Protein AF-A0A6N9BVE3-F1 (afdb_monomer)

Foldseek 3Di:
DVVVVVVVVVVVVVVVVVVVVPPPPPQDPVNVVVVVVVVVLLCLLVCLLVVAPDALPDQQAAAPACVRDPRFAHRSNHDPSNNVSPVSPCVPVVVVVVVVVVVVVVVVVVVVVVD

Mean predicted aligned error: 10.18 Å

Sequence (115 aa):
MTTLAGHQLREQAAARAARLRAHPLRPSVATLALSALLGAVVTVAVAGPLMAPHSESAV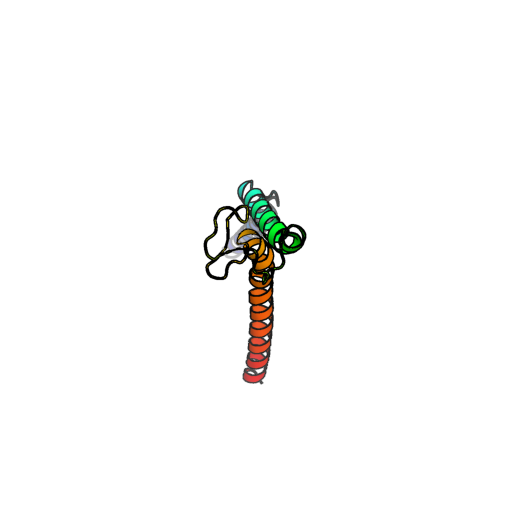VALPYEGSAGWFGTDYLGRDVLSRILHGGRPIILIPVIATAVSTLVGAVLGVAAAA

Secondary structure (DSSP, 8-state):
-HHHHHHHHHHHHHHHHHHHH-S-----HHHHHHHHHHHHHHHHHHHHHHH-SS-TT-B-SSTT-GGGSSS-B-TTSBBHHHHHHHHHHHHHHHHHHHHHHHHHHHHHHHHHHH-

pLDDT: mean 87.77, std 10.73, range [55.62, 98.44]

Radius of gyration: 26.75 Å; Cα contacts (8 Å, |Δi|>4): 92; chains: 1; bounding box: 44×35×85 Å

Solvent-accessible surface area (backbone atoms only — not comparable to full-atom values): 6380 Å² total; per-residue (Å²): 126,73,69,63,58,57,52,51,52,51,52,50,50,51,53,50,53,48,54,70,68,61,61,71,91,66,73,47,72,67,53,49,50,51,51,51,51,53,50,50,53,52,48,43,22,70,51,20,55,80,71,31,91,51,62,70,84,44,67,77,50,59,55,62,32,60,87,71,40,100,70,5,23,36,87,79,3,24,45,41,56,18,37,57,23,46,50,32,42,60,69,54,50,50,58,52,51,51,49,53,51,50,52,52,53,50,50,53,52,52,53,63,74,73,107

Structure (mmCIF, N/CA/C/O backbone):
data_AF-A0A6N9BVE3-F1
#
_entry.id   AF-A0A6N9BVE3-F1
#
loop_
_atom_site.group_PDB
_atom_site.id
_atom_site.type_symbol
_atom_site.label_atom_id
_atom_site.label_alt_id
_atom_site.label_comp_id
_atom_site.label_asym_id
_atom_site.label_entity_id
_atom_site.label_seq_id
_atom_site.pdbx_PDB_ins_code
_atom_site.Cartn_x
_atom_site.Cartn_y
_atom_site.Cartn_z
_atom_site.occupancy
_atom_site.B_iso_or_equiv
_atom_site.auth_seq_id
_atom_site.auth_comp_id
_atom_site.auth_asym_id
_atom_site.auth_atom_id
_atom_site.pdbx_PDB_model_num
ATOM 1 N N . MET A 1 1 ? -5.701 12.226 60.413 1.00 55.62 1 MET A N 1
ATOM 2 C CA . MET A 1 1 ? -4.641 11.712 59.508 1.00 55.62 1 MET A CA 1
ATOM 3 C C . MET A 1 1 ? -5.166 11.266 58.134 1.00 55.62 1 MET A C 1
ATOM 5 O O . MET A 1 1 ? -4.375 11.198 57.208 1.00 55.62 1 MET A O 1
ATOM 9 N N . THR A 1 2 ? -6.472 11.037 57.941 1.00 59.88 2 THR A N 1
ATOM 10 C CA . THR A 1 2 ? -7.082 10.625 56.655 1.00 59.88 2 THR A CA 1
ATOM 11 C C . THR A 1 2 ? -7.346 11.766 55.657 1.00 59.88 2 THR A C 1
ATOM 13 O O . THR A 1 2 ? -7.382 11.529 54.454 1.00 59.88 2 THR A O 1
ATOM 16 N N . THR A 1 3 ? -7.472 13.016 56.111 1.00 64.62 3 THR A N 1
ATOM 17 C CA . THR A 1 3 ? -7.794 14.175 55.250 1.00 64.62 3 THR A CA 1
ATOM 18 C C . THR A 1 3 ? -6.621 14.650 54.382 1.00 64.62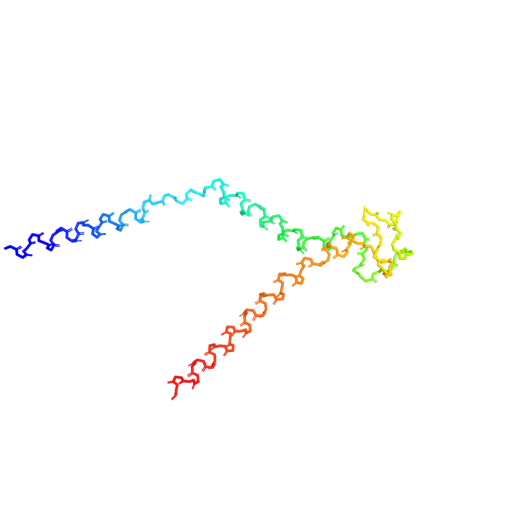 3 THR A C 1
ATOM 20 O O . THR A 1 3 ? -6.832 15.124 53.268 1.00 64.62 3 THR A O 1
ATOM 23 N N . LEU A 1 4 ? -5.381 14.487 54.858 1.00 59.19 4 LEU A N 1
ATOM 24 C CA . LEU A 1 4 ? -4.173 14.932 54.146 1.00 59.19 4 LEU A CA 1
ATOM 25 C C . LEU A 1 4 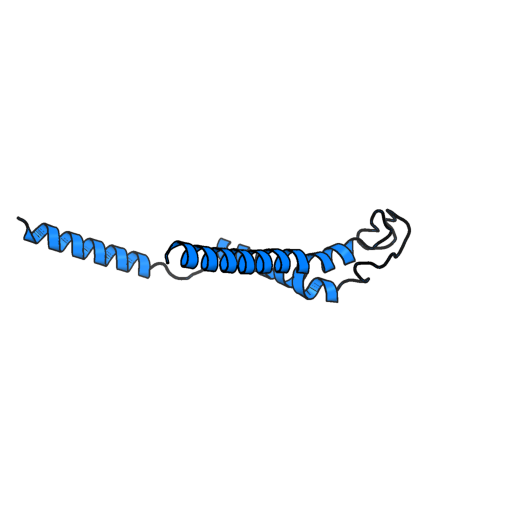? -3.843 14.032 52.943 1.00 59.19 4 LEU A C 1
ATOM 27 O O . LEU A 1 4 ? -3.462 14.534 51.889 1.00 59.19 4 LEU A O 1
ATOM 31 N N . ALA A 1 5 ? -4.085 12.722 53.057 1.00 68.38 5 ALA A N 1
ATOM 32 C CA . ALA A 1 5 ? -3.871 11.771 51.963 1.00 68.38 5 ALA A CA 1
ATOM 33 C C . ALA A 1 5 ? -4.817 12.022 50.770 1.00 68.38 5 ALA A C 1
ATOM 35 O O . ALA A 1 5 ? -4.409 11.921 49.614 1.00 68.38 5 ALA A O 1
ATOM 36 N N . GLY A 1 6 ? -6.070 12.414 51.038 1.00 71.44 6 GLY A N 1
ATOM 37 C CA . GLY A 1 6 ? -7.053 12.726 49.994 1.00 71.44 6 GLY A CA 1
ATOM 38 C C . GLY A 1 6 ? -6.727 13.995 49.198 1.00 71.44 6 GLY A C 1
ATOM 39 O O . GLY A 1 6 ? -6.953 14.037 47.987 1.00 71.44 6 GLY A O 1
ATOM 40 N N . HIS A 1 7 ? -6.155 15.012 49.851 1.00 75.12 7 HIS A N 1
ATOM 41 C CA . HIS A 1 7 ? -5.709 16.237 49.178 1.00 75.12 7 HIS A CA 1
ATOM 42 C C . HIS A 1 7 ? -4.503 15.977 48.267 1.00 75.12 7 HIS A C 1
ATOM 44 O O . HIS A 1 7 ? -4.505 16.409 47.115 1.00 75.12 7 HIS A O 1
ATOM 50 N N . GLN A 1 8 ? -3.534 15.180 48.730 1.00 79.88 8 GLN A N 1
ATOM 51 C CA . GLN A 1 8 ? -2.351 14.842 47.934 1.00 79.88 8 GLN A CA 1
ATOM 52 C C . GLN A 1 8 ? -2.688 14.016 46.685 1.00 79.88 8 GLN A C 1
ATOM 54 O O . GLN A 1 8 ? -2.147 14.280 45.614 1.00 79.88 8 GLN A O 1
ATOM 59 N N . LEU A 1 9 ? -3.625 13.065 46.776 1.00 77.44 9 LEU A N 1
ATOM 60 C CA . LEU A 1 9 ? -4.068 12.279 45.616 1.00 77.44 9 LEU A CA 1
ATOM 61 C C . LEU A 1 9 ? -4.781 13.139 44.561 1.00 77.44 9 LEU A C 1
ATOM 63 O O . LEU A 1 9 ? -4.586 12.935 43.362 1.00 77.44 9 LEU A O 1
ATOM 67 N N . ARG A 1 10 ? -5.580 14.125 44.989 1.00 78.06 10 ARG A N 1
ATOM 68 C CA . ARG A 1 10 ? -6.265 15.063 44.086 1.00 78.06 10 ARG A CA 1
ATOM 69 C C . ARG A 1 10 ? -5.292 16.007 43.389 1.00 78.06 10 ARG A C 1
ATOM 71 O O . ARG A 1 10 ? -5.417 16.212 42.184 1.00 78.06 10 ARG A O 1
ATOM 78 N N . GLU A 1 11 ? -4.304 16.523 44.112 1.00 80.19 11 GLU A N 1
ATOM 79 C CA . GLU A 1 11 ? -3.244 17.354 43.535 1.00 80.19 11 GLU A CA 1
ATOM 80 C C . GLU A 1 11 ? -2.369 16.565 42.557 1.00 80.19 11 GLU A C 1
ATOM 82 O O . GLU A 1 11 ? -2.087 17.047 41.461 1.00 80.19 11 GLU A O 1
ATOM 87 N N . GLN A 1 12 ? -2.009 15.319 42.888 1.00 81.94 12 GLN A N 1
ATOM 88 C CA . GLN A 1 12 ? -1.270 14.441 41.978 1.00 81.94 12 GLN A CA 1
ATOM 89 C C . GLN A 1 12 ? -2.078 14.107 40.719 1.00 81.94 12 GLN A C 1
ATOM 91 O O . GLN A 1 12 ? -1.532 14.156 39.616 1.00 81.94 12 GLN A O 1
ATOM 96 N N . ALA A 1 13 ? -3.375 13.811 40.847 1.00 78.31 13 ALA A N 1
ATOM 97 C CA . ALA A 1 13 ? -4.254 13.551 39.708 1.00 78.31 13 ALA A CA 1
ATOM 98 C C . ALA A 1 13 ? -4.419 14.790 38.813 1.00 78.31 13 ALA A C 1
ATOM 100 O O . ALA A 1 13 ? -4.307 14.682 37.591 1.00 78.31 13 ALA A O 1
ATOM 101 N N . ALA A 1 14 ? -4.605 15.973 39.408 1.00 79.06 14 ALA A N 1
ATOM 102 C CA . ALA A 1 14 ? -4.697 17.239 38.685 1.00 79.06 14 ALA A CA 1
ATOM 103 C C . ALA A 1 14 ? -3.382 17.586 37.969 1.00 79.06 14 ALA A C 1
ATOM 105 O O . ALA A 1 14 ? -3.398 17.947 36.792 1.00 79.06 14 ALA A O 1
ATOM 106 N N . ALA A 1 15 ? -2.235 17.395 38.628 1.00 76.06 15 ALA A N 1
ATOM 107 C CA . ALA A 1 15 ? -0.918 17.607 38.035 1.00 76.06 15 ALA A CA 1
ATOM 108 C C . ALA A 1 15 ? -0.630 16.623 36.889 1.00 76.06 15 ALA A C 1
ATOM 110 O O . ALA A 1 15 ? -0.049 17.002 35.872 1.00 76.06 15 ALA A O 1
ATOM 111 N N . ARG A 1 16 ? -1.060 15.362 37.013 1.00 73.75 16 ARG A N 1
ATOM 112 C CA . ARG A 1 16 ? -0.902 14.340 35.966 1.00 73.75 16 ARG A CA 1
ATOM 113 C C . ARG A 1 16 ? -1.817 14.620 34.770 1.00 73.75 16 ARG A C 1
ATOM 115 O O . ARG A 1 16 ? -1.353 14.552 33.637 1.00 73.75 16 ARG A O 1
ATOM 122 N N . ALA A 1 17 ? -3.066 15.022 35.010 1.00 73.25 17 ALA A N 1
ATOM 123 C CA . ALA A 1 17 ? -3.998 15.456 33.969 1.00 73.25 17 ALA A CA 1
ATOM 124 C C . ALA A 1 17 ? -3.508 16.720 33.242 1.00 73.25 17 ALA A C 1
ATOM 126 O O . ALA A 1 17 ? -3.608 16.807 32.019 1.00 73.25 17 ALA A O 1
ATOM 127 N N . ALA A 1 18 ? -2.919 17.671 33.973 1.00 69.75 18 ALA A N 1
ATOM 128 C CA . ALA A 1 18 ? -2.293 18.855 33.396 1.00 69.75 18 ALA A CA 1
ATOM 129 C C . ALA A 1 18 ? -1.070 18.493 32.537 1.00 69.75 18 ALA A C 1
ATOM 131 O O . ALA A 1 18 ? -0.942 19.005 31.431 1.00 69.75 18 ALA A O 1
ATOM 132 N N . ARG A 1 19 ? -0.219 17.556 32.982 1.00 67.19 19 ARG A N 1
ATOM 133 C CA . ARG A 1 19 ? 0.931 17.059 32.199 1.00 67.19 19 ARG A CA 1
ATOM 134 C C . ARG A 1 19 ? 0.514 16.323 30.925 1.00 67.19 19 ARG A C 1
ATOM 136 O O . ARG A 1 19 ? 1.141 16.524 29.893 1.00 67.19 19 ARG A O 1
ATOM 143 N N . LEU A 1 20 ? -0.550 15.518 30.976 1.00 66.56 20 LEU A N 1
ATOM 144 C CA . LEU A 1 20 ? -1.100 14.846 29.791 1.00 66.56 20 LEU A CA 1
ATOM 145 C C . LEU A 1 20 ? -1.731 15.839 28.799 1.00 66.56 20 LEU A C 1
ATOM 147 O O . LEU A 1 20 ? -1.649 15.630 27.595 1.00 66.56 20 LEU A O 1
ATOM 151 N N . ARG A 1 21 ? -2.315 16.941 29.290 1.00 64.75 21 ARG A N 1
ATOM 152 C CA . ARG A 1 21 ? -2.843 18.039 28.458 1.00 64.75 21 ARG A CA 1
ATOM 153 C C . ARG A 1 21 ? -1.764 18.972 27.906 1.00 64.75 21 ARG A C 1
ATOM 155 O O . ARG A 1 21 ? -2.006 19.646 26.912 1.00 64.75 21 ARG A O 1
ATOM 162 N N . ALA A 1 22 ? -0.603 19.031 28.552 1.00 61.16 22 ALA A N 1
ATOM 163 C CA . ALA A 1 22 ? 0.453 19.989 28.243 1.00 61.16 22 ALA A CA 1
ATOM 164 C C . ALA A 1 22 ? 1.501 19.467 27.256 1.00 61.16 22 ALA A C 1
ATOM 166 O O . ALA A 1 22 ? 2.462 20.186 26.995 1.00 61.16 22 ALA A O 1
ATOM 167 N N . HIS A 1 23 ? 1.352 18.259 26.698 1.00 59.78 23 HIS A N 1
ATOM 168 C CA . HIS A 1 23 ? 2.236 17.846 25.615 1.00 59.78 23 HIS A CA 1
ATOM 169 C C . HIS A 1 23 ? 1.851 18.642 24.361 1.00 59.78 23 HIS A C 1
ATOM 171 O O . HIS A 1 23 ? 0.761 18.430 23.823 1.00 59.78 23 HIS A O 1
ATOM 177 N N . PRO A 1 24 ? 2.684 19.592 23.897 1.00 63.44 24 PRO A N 1
ATOM 178 C CA . PRO A 1 24 ? 2.346 20.352 22.709 1.00 63.44 24 PRO A CA 1
ATOM 179 C C . PRO A 1 24 ? 2.202 19.376 21.540 1.00 63.44 24 PRO A C 1
ATOM 181 O O . PRO A 1 24 ? 3.077 18.534 21.331 1.00 63.44 24 PRO A O 1
ATOM 184 N N . LEU A 1 25 ? 1.132 19.522 20.752 1.00 67.12 25 LEU A N 1
ATOM 185 C CA . LEU A 1 25 ? 0.894 18.810 19.486 1.00 67.12 25 LEU A CA 1
ATOM 186 C C . LEU A 1 25 ? 1.886 19.245 18.390 1.00 67.12 25 LEU A C 1
ATOM 188 O O . LEU A 1 25 ? 1.531 19.361 17.222 1.00 67.12 25 LEU A O 1
ATOM 192 N N . ARG A 1 26 ? 3.130 19.558 18.756 1.00 75.25 26 ARG A N 1
ATOM 193 C CA . ARG A 1 26 ? 4.197 19.816 17.800 1.00 75.25 26 ARG A CA 1
ATOM 194 C C . ARG A 1 26 ? 4.673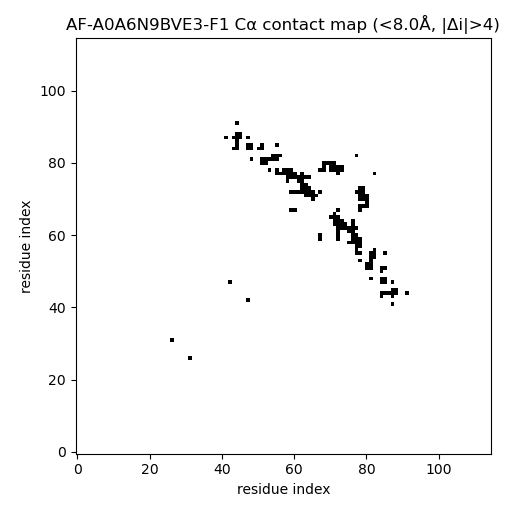 18.454 17.313 1.00 75.25 26 ARG A C 1
ATOM 196 O O . ARG A 1 26 ? 5.280 17.731 18.106 1.00 75.25 26 ARG A O 1
ATOM 203 N N . PRO A 1 27 ? 4.375 18.073 16.059 1.00 78.44 27 PRO A N 1
ATOM 204 C CA . PRO A 1 27 ? 4.847 16.805 15.545 1.00 78.44 27 PRO A CA 1
ATOM 205 C C . PRO A 1 27 ? 6.372 16.814 15.608 1.00 78.44 27 PRO A C 1
ATOM 207 O O . PRO A 1 27 ? 7.024 17.786 15.218 1.00 78.44 27 PRO A O 1
ATOM 210 N N . SER A 1 28 ? 6.942 15.743 16.151 1.00 86.69 28 SER A N 1
ATOM 211 C CA . SER A 1 28 ? 8.390 15.572 16.126 1.00 86.69 28 SER A CA 1
ATOM 212 C C . SER A 1 28 ? 8.874 15.531 14.671 1.00 86.69 28 SER A C 1
ATOM 214 O O . SER A 1 28 ? 8.119 15.157 13.769 1.00 86.69 28 SER A O 1
ATOM 216 N N . VAL A 1 29 ? 10.144 15.865 14.430 1.00 91.06 29 VAL A N 1
ATOM 217 C CA . VAL A 1 29 ? 10.761 15.725 13.097 1.00 91.06 29 VAL A CA 1
ATOM 218 C C . VAL A 1 29 ? 10.569 14.303 12.556 1.00 91.06 29 VAL A C 1
ATOM 220 O O . VAL A 1 29 ? 10.261 14.133 11.381 1.00 91.06 29 VAL A O 1
ATOM 223 N N . ALA A 1 30 ? 10.646 13.290 13.425 1.00 90.00 30 ALA A N 1
ATOM 224 C CA . ALA A 1 30 ? 10.376 11.901 13.065 1.00 90.00 30 ALA A CA 1
ATOM 225 C C . ALA A 1 30 ? 8.924 11.683 12.601 1.00 90.00 30 ALA A C 1
ATOM 227 O O . ALA A 1 30 ? 8.691 11.020 11.595 1.00 90.00 30 ALA A O 1
ATOM 228 N N . THR A 1 31 ? 7.943 12.279 13.288 1.00 92.06 31 THR A N 1
ATOM 229 C CA . THR A 1 31 ? 6.524 12.212 12.900 1.00 92.06 31 THR A CA 1
ATOM 230 C C . THR A 1 31 ? 6.276 12.883 11.551 1.00 92.06 31 THR A C 1
ATOM 232 O O . THR A 1 31 ? 5.528 12.345 10.736 1.00 92.06 31 THR A O 1
ATOM 235 N N . LEU A 1 32 ? 6.912 14.030 11.293 1.00 94.12 32 LEU A N 1
ATOM 236 C CA . LEU A 1 32 ? 6.821 14.724 10.007 1.00 94.12 32 LEU A CA 1
ATOM 237 C C . LEU A 1 32 ? 7.463 13.906 8.885 1.00 94.12 32 LEU A C 1
ATOM 239 O O . LEU A 1 32 ? 6.846 13.734 7.840 1.00 94.12 32 LEU A O 1
ATOM 243 N N . ALA A 1 33 ? 8.657 13.357 9.117 1.00 94.88 33 ALA A N 1
ATOM 244 C CA . ALA A 1 33 ? 9.357 12.526 8.143 1.00 94.88 33 ALA A CA 1
ATOM 245 C C . ALA A 1 33 ? 8.559 11.261 7.797 1.00 94.88 33 ALA A C 1
ATOM 247 O O . ALA A 1 33 ? 8.385 10.944 6.621 1.00 94.88 33 ALA A O 1
ATOM 248 N N . LEU A 1 34 ? 8.014 10.574 8.806 1.00 95.62 34 LEU A N 1
ATOM 249 C CA . LEU A 1 34 ? 7.189 9.387 8.593 1.00 95.62 34 LEU A CA 1
ATOM 250 C C . LEU A 1 34 ? 5.895 9.728 7.847 1.00 95.62 34 LEU A C 1
ATOM 252 O O . LEU A 1 34 ? 5.544 9.037 6.896 1.00 95.62 34 LEU A O 1
ATOM 256 N N . SER A 1 35 ? 5.216 10.810 8.239 1.00 94.62 35 SER A N 1
ATOM 257 C CA . SER A 1 35 ? 4.003 11.282 7.557 1.00 94.62 35 SER A CA 1
ATOM 258 C C . SER A 1 35 ? 4.279 11.661 6.101 1.00 94.62 35 SER A C 1
A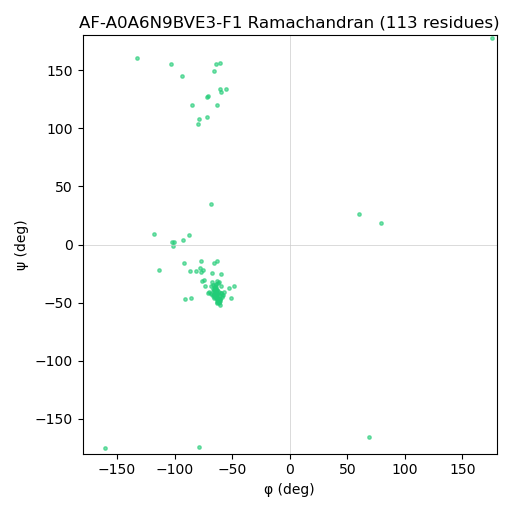TOM 260 O O . SER A 1 35 ? 3.489 11.323 5.226 1.00 94.62 35 SER A O 1
ATOM 262 N N . ALA A 1 36 ? 5.408 12.319 5.826 1.00 96.19 36 ALA A N 1
ATOM 263 C CA . ALA A 1 36 ? 5.817 12.680 4.473 1.00 96.19 36 ALA A CA 1
ATOM 264 C C . ALA A 1 36 ? 6.128 11.440 3.623 1.00 96.19 36 ALA A C 1
ATOM 266 O O . ALA A 1 36 ? 5.671 11.354 2.486 1.00 96.19 36 ALA A O 1
ATOM 267 N N . LEU A 1 37 ? 6.841 10.456 4.184 1.00 96.00 37 LEU A N 1
ATOM 268 C CA . LEU A 1 37 ? 7.128 9.190 3.510 1.00 96.00 37 LEU A CA 1
ATOM 269 C C . LEU A 1 37 ? 5.840 8.426 3.185 1.00 96.00 37 LEU A C 1
ATOM 271 O O . LEU A 1 37 ? 5.638 8.022 2.042 1.00 96.00 37 LEU A O 1
ATOM 275 N N . LEU A 1 38 ? 4.946 8.266 4.165 1.00 94.88 38 LEU A N 1
ATOM 276 C CA . LEU A 1 38 ? 3.638 7.639 3.960 1.00 94.88 38 LEU A CA 1
ATOM 277 C C . LEU A 1 38 ? 2.816 8.390 2.912 1.00 94.88 38 LEU A C 1
ATOM 279 O O . LEU A 1 38 ? 2.257 7.767 2.013 1.00 94.88 38 LEU A O 1
ATOM 283 N N . GLY A 1 39 ? 2.782 9.722 2.989 1.00 94.88 39 GLY A N 1
ATOM 284 C CA . GLY A 1 39 ? 2.107 10.568 2.010 1.00 94.88 39 GLY A CA 1
ATOM 285 C C . GLY A 1 39 ? 2.652 10.370 0.597 1.00 94.88 39 GLY A C 1
ATOM 286 O O . GLY A 1 39 ? 1.871 10.225 -0.343 1.00 94.88 39 GLY A O 1
ATOM 287 N N . ALA A 1 40 ? 3.974 10.284 0.439 1.00 94.56 40 ALA A N 1
ATOM 288 C CA . ALA A 1 40 ? 4.610 10.009 -0.845 1.00 94.56 40 ALA A CA 1
ATOM 289 C C . ALA A 1 40 ? 4.229 8.621 -1.384 1.00 94.56 40 ALA A C 1
ATOM 291 O O . ALA A 1 40 ? 3.821 8.511 -2.539 1.00 94.56 40 ALA A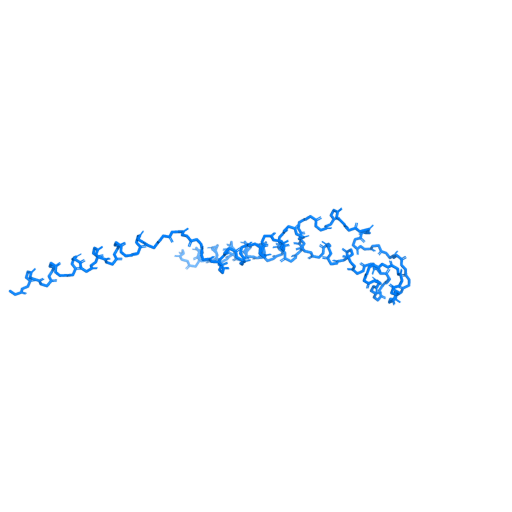 O 1
ATOM 292 N N . VAL A 1 41 ? 4.279 7.579 -0.547 1.00 92.88 41 VAL A N 1
ATOM 293 C CA . VAL A 1 41 ? 3.890 6.211 -0.935 1.00 92.88 41 VAL A CA 1
ATOM 294 C C . VAL A 1 41 ? 2.427 6.154 -1.371 1.00 92.88 41 VAL A C 1
ATOM 296 O O . VAL A 1 41 ? 2.126 5.602 -2.426 1.00 92.88 41 VAL A O 1
ATOM 299 N N . VAL A 1 42 ? 1.515 6.759 -0.605 1.00 93.56 42 VAL A N 1
ATOM 300 C CA . VAL A 1 42 ? 0.085 6.813 -0.953 1.00 93.56 42 VAL A CA 1
ATOM 301 C C . VAL A 1 42 ? -0.129 7.585 -2.254 1.00 93.56 42 VAL A C 1
ATOM 303 O O . VAL A 1 42 ? -0.897 7.147 -3.109 1.00 93.56 42 VAL A O 1
ATOM 306 N N . THR A 1 43 ? 0.584 8.697 -2.444 1.00 94.06 43 THR A N 1
ATOM 307 C CA . THR A 1 43 ? 0.503 9.493 -3.676 1.00 94.06 43 THR A CA 1
ATOM 308 C C . THR A 1 43 ? 0.932 8.667 -4.885 1.00 94.06 43 THR A C 1
ATOM 310 O O . THR A 1 43 ? 0.192 8.596 -5.863 1.00 94.06 43 THR A O 1
ATOM 313 N N . VAL A 1 44 ? 2.073 7.973 -4.807 1.00 93.12 44 VAL A N 1
ATOM 314 C CA . VAL A 1 44 ? 2.540 7.079 -5.878 1.00 93.12 44 VAL A CA 1
ATOM 315 C C . VAL A 1 44 ? 1.571 5.917 -6.088 1.00 93.12 44 VAL A C 1
ATOM 317 O O . VAL A 1 44 ? 1.292 5.563 -7.223 1.00 93.12 44 VAL A O 1
ATOM 320 N N . ALA A 1 45 ? 0.989 5.346 -5.036 1.00 91.88 45 ALA A N 1
ATOM 321 C CA . ALA A 1 45 ? 0.041 4.245 -5.180 1.00 91.88 45 ALA A CA 1
ATOM 322 C C . ALA A 1 45 ? -1.266 4.656 -5.884 1.00 91.88 45 ALA A C 1
ATOM 324 O O . ALA A 1 45 ? -1.846 3.868 -6.632 1.00 91.88 45 ALA A O 1
ATOM 325 N N . VAL A 1 46 ? -1.745 5.883 -5.660 1.00 92.25 46 VAL A N 1
ATOM 326 C CA . VAL A 1 46 ? -2.998 6.382 -6.249 1.00 92.25 46 VAL A CA 1
ATOM 327 C C . VAL A 1 46 ? -2.777 6.959 -7.648 1.00 92.25 46 VAL A C 1
ATOM 329 O O . VAL A 1 46 ? -3.549 6.646 -8.566 1.00 92.25 46 VAL A O 1
ATOM 332 N N . ALA A 1 47 ? -1.736 7.781 -7.806 1.00 93.44 47 ALA A N 1
ATOM 333 C CA . ALA A 1 47 ? -1.413 8.506 -9.033 1.00 93.44 47 ALA A CA 1
ATOM 334 C C . ALA A 1 47 ? -0.449 7.750 -9.961 1.00 93.44 47 ALA A C 1
ATOM 336 O O . ALA A 1 47 ? -0.371 8.075 -11.140 1.00 93.44 47 ALA A O 1
ATOM 337 N N . GLY A 1 48 ? 0.240 6.718 -9.473 1.00 90.56 48 GLY A N 1
ATOM 338 C CA . GLY A 1 48 ? 1.177 5.899 -10.247 1.00 90.56 48 GLY A CA 1
ATOM 339 C C . GLY A 1 48 ? 0.602 5.361 -11.558 1.00 90.56 48 GLY A C 1
ATOM 340 O O . GLY A 1 48 ? 1.251 5.538 -12.587 1.00 90.56 48 GLY A O 1
ATOM 341 N N . PRO A 1 49 ? -0.628 4.809 -11.589 1.00 89.25 49 PRO A N 1
ATOM 342 C CA . PRO A 1 49 ? -1.240 4.337 -12.832 1.00 89.25 49 PRO A CA 1
ATOM 343 C C . PRO A 1 49 ? -1.412 5.429 -13.897 1.00 89.25 49 PRO A C 1
ATOM 345 O O . PRO A 1 49 ? -1.437 5.119 -15.079 1.00 89.25 49 PRO A O 1
ATOM 348 N N . LEU A 1 50 ? -1.514 6.704 -13.499 1.00 90.75 50 LEU A N 1
ATOM 349 C CA . LEU A 1 50 ? -1.610 7.829 -14.437 1.00 90.75 50 LEU A CA 1
ATOM 350 C C . LEU A 1 50 ? -0.261 8.164 -15.085 1.00 90.75 50 LEU A C 1
ATOM 352 O O . L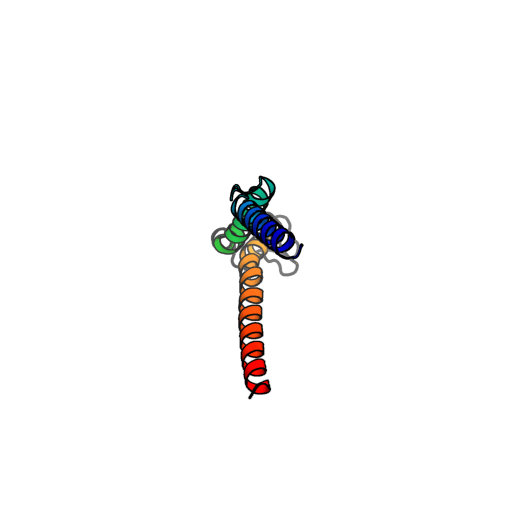EU A 1 50 ? -0.229 8.800 -16.132 1.00 90.75 50 LEU A O 1
ATOM 356 N N . MET A 1 51 ? 0.843 7.764 -14.453 1.00 90.50 51 MET A N 1
ATOM 357 C CA . MET A 1 51 ? 2.203 7.983 -14.949 1.00 90.50 51 MET A CA 1
ATOM 358 C C . MET A 1 51 ? 2.800 6.736 -15.608 1.00 90.50 51 MET A C 1
ATOM 360 O O . MET A 1 51 ? 3.939 6.774 -16.068 1.00 90.50 51 MET A O 1
ATOM 364 N N . ALA A 1 52 ? 2.063 5.624 -15.630 1.00 90.56 52 ALA A N 1
ATOM 365 C CA . ALA A 1 52 ? 2.537 4.376 -16.198 1.00 90.56 52 ALA A CA 1
ATOM 366 C C . ALA A 1 52 ? 2.611 4.465 -17.736 1.00 90.56 52 ALA A C 1
ATOM 368 O O . ALA A 1 52 ? 1.609 4.811 -18.364 1.00 90.56 52 ALA A O 1
ATOM 369 N N . PRO A 1 53 ? 3.763 4.132 -18.356 1.00 89.69 53 PRO A N 1
ATOM 370 C CA . PRO A 1 53 ? 3.905 4.154 -19.814 1.00 89.69 53 PRO A CA 1
ATOM 371 C C . PRO A 1 53 ? 2.978 3.176 -20.546 1.00 89.69 53 PRO A C 1
ATOM 373 O O . PRO A 1 53 ? 2.535 3.455 -21.657 1.00 89.69 53 PRO A O 1
ATOM 376 N N . HIS A 1 54 ? 2.686 2.031 -19.925 1.00 91.00 54 HIS A N 1
ATOM 377 C CA . HIS A 1 54 ? 1.881 0.962 -20.503 1.00 91.00 54 HIS A CA 1
ATOM 378 C C . HIS A 1 54 ? 0.817 0.477 -19.509 1.00 91.00 54 HIS A C 1
ATOM 380 O O . HIS A 1 54 ? 0.933 0.662 -18.296 1.00 91.00 54 HIS A O 1
ATOM 386 N N . SER A 1 55 ? -0.229 -0.185 -20.013 1.00 90.75 55 SER A N 1
ATOM 387 C CA . SER A 1 55 ? -1.203 -0.860 -19.147 1.00 90.75 55 SER A CA 1
ATOM 388 C C . SER A 1 55 ? -0.553 -2.023 -18.391 1.00 90.75 55 SER A C 1
ATOM 390 O O . SER A 1 55 ? 0.313 -2.698 -18.946 1.00 90.75 55 SER A O 1
ATOM 392 N N . GLU A 1 56 ? -1.030 -2.325 -17.182 1.00 88.94 56 GLU A N 1
ATOM 393 C CA . GLU A 1 56 ? -0.498 -3.386 -16.305 1.00 88.94 56 GLU A CA 1
ATOM 394 C C . GLU A 1 56 ? -0.276 -4.751 -16.991 1.00 88.94 56 GLU A C 1
ATOM 396 O O . GLU A 1 56 ? 0.674 -5.470 -16.673 1.00 88.94 56 GLU A O 1
ATOM 401 N N . SER A 1 57 ? -1.152 -5.122 -17.927 1.00 90.75 57 SER A N 1
ATOM 402 C CA . SER A 1 57 ? -1.138 -6.420 -18.609 1.00 90.75 57 SER A CA 1
ATOM 403 C C . SER A 1 57 ? -0.553 -6.388 -20.022 1.00 90.75 57 SER A C 1
ATOM 405 O O . SER A 1 57 ? -0.561 -7.423 -20.687 1.00 90.75 57 SER A O 1
ATOM 407 N N . ALA A 1 58 ? -0.071 -5.240 -20.505 1.00 91.62 58 ALA A N 1
ATOM 408 C CA . ALA A 1 58 ? 0.475 -5.145 -21.856 1.00 91.62 58 ALA A CA 1
ATOM 409 C C . ALA A 1 58 ? 1.823 -5.864 -21.949 1.00 91.62 58 ALA A C 1
ATOM 411 O O . ALA A 1 58 ? 2.748 -5.580 -21.187 1.00 91.62 58 ALA A O 1
ATOM 412 N N . VAL A 1 59 ? 1.930 -6.770 -22.920 1.00 92.88 59 VAL A N 1
ATOM 413 C CA . VAL A 1 59 ? 3.202 -7.359 -23.345 1.00 92.88 59 VAL A CA 1
ATOM 414 C C . VAL A 1 59 ? 3.825 -6.404 -24.355 1.00 92.88 59 VAL A C 1
ATOM 416 O O . VAL A 1 59 ? 3.206 -6.099 -25.373 1.00 92.88 59 VAL A O 1
ATOM 419 N N . VAL A 1 60 ? 5.014 -5.897 -24.044 1.00 91.69 60 VAL A N 1
ATOM 420 C CA . VAL A 1 60 ? 5.663 -4.810 -24.792 1.00 91.69 60 VAL A CA 1
ATOM 421 C C . VAL A 1 60 ? 6.934 -5.255 -25.512 1.00 91.69 60 VAL A C 1
ATOM 423 O O . VAL A 1 60 ? 7.338 -4.604 -26.470 1.00 91.69 60 VAL A O 1
ATOM 426 N N . ALA A 1 61 ? 7.560 -6.349 -25.074 1.00 92.81 61 ALA A N 1
ATOM 427 C CA . ALA A 1 61 ? 8.835 -6.825 -25.611 1.00 92.81 61 ALA A CA 1
ATOM 428 C C . ALA A 1 61 ? 9.074 -8.307 -25.288 1.00 92.81 61 ALA A C 1
ATOM 430 O O . ALA A 1 61 ? 8.203 -8.977 -24.725 1.00 92.81 61 ALA A O 1
ATOM 431 N N . LEU A 1 62 ? 10.251 -8.828 -25.647 1.00 93.56 62 LEU A N 1
ATOM 432 C CA . LEU A 1 62 ? 10.651 -10.178 -25.264 1.00 93.56 62 LEU A CA 1
ATOM 433 C C . LEU A 1 62 ? 10.792 -10.294 -23.735 1.00 93.56 62 LEU A C 1
ATOM 435 O O . LEU A 1 62 ? 11.029 -9.293 -23.054 1.00 93.56 62 LEU A O 1
ATOM 439 N N . PRO A 1 63 ? 10.655 -11.505 -23.166 1.00 93.44 63 PRO A N 1
ATOM 440 C CA . PRO A 1 63 ? 10.933 -11.738 -21.754 1.00 93.44 63 PRO A CA 1
ATOM 441 C C . PRO A 1 63 ? 12.348 -11.299 -21.364 1.00 93.44 63 PRO A C 1
ATOM 443 O O . PRO A 1 63 ? 13.311 -11.656 -22.042 1.00 93.44 63 PRO A O 1
ATOM 446 N N . TYR A 1 64 ? 12.470 -10.584 -20.243 1.00 91.12 64 TYR A N 1
ATOM 447 C CA . TYR A 1 64 ? 13.748 -10.104 -19.689 1.00 91.12 64 TYR A CA 1
ATOM 448 C C . TYR A 1 64 ? 14.552 -9.165 -20.605 1.00 91.12 64 TYR A C 1
ATOM 450 O O . TYR A 1 64 ? 15.775 -9.058 -20.498 1.00 91.12 64 TYR A O 1
ATOM 458 N N . GLU A 1 65 ? 13.875 -8.456 -21.500 1.00 92.44 65 GLU A N 1
ATOM 459 C CA . GLU A 1 65 ? 14.487 -7.478 -22.385 1.00 92.44 65 GLU A CA 1
ATOM 460 C C . GLU A 1 65 ? 14.721 -6.153 -21.642 1.00 92.44 65 GLU A C 1
ATOM 462 O O . GLU A 1 65 ? 13.803 -5.369 -21.390 1.00 92.44 65 GLU A O 1
ATOM 467 N N . GLY A 1 66 ? 15.979 -5.896 -21.275 1.00 87.88 66 GLY A N 1
ATOM 468 C CA . GLY A 1 66 ? 16.372 -4.699 -20.522 1.00 87.88 66 GLY A CA 1
ATOM 469 C C . GLY A 1 66 ? 16.235 -3.384 -21.299 1.00 87.88 66 GLY A C 1
ATOM 470 O O . GLY A 1 66 ? 16.056 -2.336 -20.689 1.00 87.88 66 GLY A O 1
ATOM 471 N N . SER A 1 67 ? 16.285 -3.423 -22.634 1.00 87.69 67 SER A N 1
ATOM 472 C CA . SER A 1 67 ? 16.173 -2.242 -23.506 1.00 87.69 67 SER A CA 1
ATOM 473 C C . SER A 1 67 ? 14.746 -1.722 -23.676 1.00 87.69 67 SER A C 1
ATOM 475 O O . SER A 1 67 ? 14.561 -0.607 -24.158 1.00 87.69 67 SER A O 1
ATOM 477 N N . ALA A 1 68 ? 13.736 -2.504 -23.297 1.00 83.75 68 ALA A N 1
ATOM 478 C CA . ALA A 1 68 ? 12.339 -2.217 -23.608 1.00 83.75 68 ALA A CA 1
ATOM 479 C C . ALA A 1 68 ? 11.616 -1.318 -22.584 1.00 83.75 68 ALA A C 1
ATOM 481 O O . ALA A 1 68 ? 10.402 -1.134 -22.661 1.00 83.75 68 ALA A O 1
ATOM 482 N N . GLY A 1 69 ? 12.338 -0.742 -21.621 1.00 82.56 69 GLY A N 1
ATOM 483 C CA . GLY A 1 69 ? 11.765 0.156 -20.623 1.00 82.56 69 GLY A CA 1
ATOM 484 C C . GLY A 1 69 ? 12.782 0.597 -19.579 1.00 82.56 69 GLY A C 1
ATOM 485 O O . GLY A 1 69 ? 13.925 0.151 -19.575 1.00 82.56 69 GLY A O 1
ATOM 486 N N . TRP A 1 70 ? 12.352 1.451 -18.651 1.00 87.94 70 TRP A N 1
ATOM 487 C CA . TRP A 1 70 ? 13.211 1.980 -17.581 1.00 87.94 70 TRP A CA 1
ATOM 488 C C . TRP A 1 70 ? 13.787 0.880 -16.684 1.00 87.94 70 TRP A C 1
ATOM 490 O O . TRP A 1 70 ? 14.921 0.981 -16.226 1.00 87.94 70 TRP A O 1
ATOM 500 N N . PHE A 1 71 ? 12.995 -0.167 -16.440 1.00 90.50 71 PHE A N 1
ATOM 501 C CA . PHE A 1 71 ? 13.378 -1.337 -15.646 1.00 90.50 71 PHE A CA 1
ATOM 502 C C . PHE A 1 71 ? 13.364 -2.638 -16.465 1.00 90.50 71 PHE A C 1
ATOM 504 O O . PHE A 1 71 ? 13.494 -3.718 -15.892 1.00 90.50 71 PHE A O 1
ATOM 511 N N . GLY A 1 72 ? 13.208 -2.540 -17.789 1.00 92.25 72 GLY A N 1
ATOM 512 C CA . GLY A 1 72 ? 13.036 -3.685 -18.683 1.00 92.25 72 GLY A CA 1
ATOM 513 C C . GLY A 1 72 ? 11.702 -4.417 -18.512 1.00 92.25 72 GLY A C 1
ATOM 514 O O . GLY A 1 72 ? 10.757 -3.917 -17.888 1.00 92.25 72 GLY A O 1
ATOM 515 N N . THR A 1 73 ? 11.629 -5.618 -19.084 1.00 94.38 73 THR A N 1
ATOM 516 C CA . THR A 1 73 ? 10.443 -6.478 -19.027 1.00 94.38 73 THR A CA 1
ATOM 517 C C . THR A 1 73 ? 10.563 -7.637 -18.039 1.00 94.38 73 THR A C 1
ATOM 519 O O . THR A 1 73 ? 11.651 -8.106 -17.703 1.00 94.38 73 THR A O 1
ATOM 522 N N . ASP A 1 74 ? 9.413 -8.121 -17.565 1.00 93.06 74 ASP A N 1
ATOM 523 C CA . ASP A 1 74 ? 9.318 -9.341 -16.766 1.00 93.06 74 ASP A CA 1
ATOM 524 C C . ASP A 1 74 ? 9.387 -10.620 -17.628 1.00 93.06 74 ASP A C 1
ATOM 526 O O . ASP A 1 74 ? 9.592 -10.583 -18.842 1.00 93.06 74 ASP A O 1
ATOM 530 N N . TYR A 1 75 ? 9.193 -11.780 -16.993 1.00 93.31 75 TYR A N 1
ATOM 531 C CA . TYR A 1 75 ? 9.202 -13.094 -17.648 1.00 93.31 75 TYR A CA 1
ATOM 532 C C . TYR A 1 75 ? 8.089 -13.296 -18.692 1.00 93.31 75 TYR A C 1
ATOM 534 O O . TYR A 1 75 ? 8.153 -14.243 -19.470 1.00 93.31 75 TYR A O 1
ATOM 542 N N . LEU A 1 76 ? 7.070 -12.431 -18.708 1.00 92.50 76 LEU A N 1
ATOM 543 C CA . LEU A 1 76 ? 6.006 -12.423 -19.715 1.00 92.50 76 LEU A CA 1
ATOM 544 C C . LEU A 1 76 ? 6.226 -11.346 -20.781 1.00 92.50 76 LEU A C 1
ATOM 546 O O . LEU A 1 76 ? 5.375 -11.191 -21.650 1.00 92.50 76 LEU A O 1
ATOM 550 N N . GLY A 1 77 ? 7.324 -10.586 -20.719 1.00 92.69 77 GLY A N 1
ATOM 551 C CA . GLY A 1 77 ? 7.570 -9.487 -21.648 1.00 92.69 77 GLY A CA 1
ATOM 552 C C . GLY A 1 77 ? 6.795 -8.206 -21.317 1.00 92.69 77 GLY A C 1
ATOM 553 O O . GLY A 1 77 ? 6.623 -7.352 -22.186 1.00 92.69 77 GLY A O 1
ATOM 554 N N . ARG A 1 78 ? 6.291 -8.050 -20.084 1.00 94.50 78 ARG A N 1
ATOM 555 C CA . ARG A 1 78 ? 5.552 -6.848 -19.649 1.00 94.50 78 ARG A CA 1
ATOM 556 C C . ARG A 1 78 ? 6.476 -5.837 -18.985 1.00 94.50 78 ARG A C 1
ATOM 558 O O . ARG A 1 78 ? 7.377 -6.237 -18.254 1.00 94.50 78 ARG A O 1
ATOM 565 N N . ASP A 1 79 ? 6.212 -4.545 -19.169 1.00 94.19 79 ASP A N 1
ATOM 566 C CA . ASP A 1 79 ? 7.014 -3.464 -18.577 1.00 94.19 79 ASP A CA 1
ATOM 567 C C . ASP A 1 79 ? 6.958 -3.477 -17.038 1.00 94.19 79 ASP A C 1
ATOM 569 O O . ASP A 1 79 ? 5.896 -3.320 -16.425 1.00 94.19 79 ASP A O 1
ATOM 573 N N . VAL A 1 80 ? 8.121 -3.637 -16.402 1.00 93.50 80 VAL A N 1
ATOM 574 C CA . VAL A 1 80 ? 8.236 -3.749 -14.940 1.00 93.50 80 VAL A CA 1
ATOM 575 C C . VAL A 1 80 ? 7.858 -2.438 -14.247 1.00 93.50 80 VAL A C 1
ATOM 577 O O . VAL A 1 80 ? 7.191 -2.472 -13.210 1.00 93.50 80 VAL A O 1
ATOM 580 N N . LEU A 1 81 ? 8.220 -1.283 -14.820 1.00 92.44 81 LEU A N 1
ATOM 581 C CA . LEU A 1 81 ? 7.887 0.024 -14.245 1.00 92.44 81 LEU A CA 1
ATOM 582 C C . LEU A 1 81 ? 6.369 0.215 -14.166 1.00 92.44 81 LEU A C 1
ATOM 584 O O . LEU A 1 81 ? 5.837 0.527 -13.099 1.00 92.44 81 LEU A O 1
ATOM 588 N N . SER A 1 82 ? 5.664 -0.028 -15.271 1.00 93.31 82 SER A N 1
ATOM 589 C CA . SER A 1 82 ? 4.205 0.057 -15.323 1.00 93.31 82 SER A CA 1
ATOM 590 C C . SER A 1 82 ? 3.552 -0.866 -14.297 1.00 93.31 82 SER A C 1
ATOM 592 O O . SER A 1 82 ? 2.615 -0.449 -13.618 1.00 93.31 82 SER A O 1
ATOM 594 N N . ARG A 1 83 ? 4.068 -2.087 -14.105 1.00 92.12 83 ARG A N 1
ATOM 595 C CA . ARG A 1 83 ? 3.546 -3.019 -13.091 1.00 92.12 83 ARG A CA 1
ATOM 596 C C . ARG A 1 83 ? 3.747 -2.526 -11.660 1.00 92.12 83 ARG A C 1
ATOM 598 O O . ARG A 1 83 ? 2.844 -2.682 -10.842 1.00 92.12 83 ARG A O 1
ATOM 605 N N . ILE A 1 84 ? 4.888 -1.911 -11.351 1.00 91.94 84 ILE A N 1
ATOM 606 C CA . ILE A 1 84 ? 5.133 -1.317 -10.028 1.00 91.94 84 ILE A CA 1
ATOM 607 C C . ILE A 1 84 ? 4.151 -0.169 -9.775 1.00 91.94 84 ILE A C 1
ATOM 609 O O . ILE A 1 84 ? 3.525 -0.111 -8.717 1.00 91.94 84 ILE A O 1
ATOM 613 N N . LEU A 1 85 ? 3.969 0.710 -10.763 1.00 92.81 85 LEU A N 1
ATOM 614 C CA . LEU A 1 85 ? 3.069 1.859 -10.663 1.00 92.81 85 LEU A CA 1
ATOM 615 C C . LEU A 1 85 ? 1.594 1.450 -10.526 1.00 92.81 85 LEU A C 1
ATOM 617 O O . LEU A 1 85 ? 0.846 2.094 -9.791 1.00 92.81 85 LEU A O 1
ATOM 621 N N . HIS A 1 86 ? 1.179 0.358 -11.173 1.00 93.62 86 HIS A N 1
ATOM 622 C CA . HIS A 1 86 ? -0.165 -0.204 -11.016 1.00 93.62 86 HIS A CA 1
ATOM 623 C C . HIS A 1 86 ? -0.345 -0.982 -9.702 1.00 93.62 86 HIS A C 1
ATOM 625 O O . HIS A 1 86 ? -1.425 -0.950 -9.107 1.00 93.62 86 HIS A O 1
ATOM 631 N N . GLY A 1 87 ? 0.716 -1.615 -9.196 1.00 90.81 87 GLY A N 1
ATOM 632 C CA . GLY A 1 87 ? 0.680 -2.466 -8.006 1.00 90.81 87 GLY A CA 1
ATOM 633 C C . GLY A 1 87 ? 0.364 -1.745 -6.691 1.00 90.81 87 GLY A C 1
ATOM 634 O O . GLY A 1 87 ? -0.019 -2.393 -5.720 1.00 90.81 87 GLY A O 1
ATOM 635 N N . GLY A 1 88 ? 0.460 -0.413 -6.635 1.00 89.81 88 GLY A N 1
ATOM 636 C CA . GLY A 1 88 ? 0.197 0.346 -5.408 1.00 89.81 88 GLY A CA 1
ATOM 637 C C . GLY A 1 88 ? -1.259 0.288 -4.921 1.00 89.81 88 GLY A C 1
ATOM 638 O O . GLY A 1 88 ? -1.505 0.160 -3.721 1.00 89.81 88 GLY A O 1
ATOM 639 N N . ARG A 1 89 ? -2.244 0.336 -5.829 1.00 90.38 89 ARG A N 1
ATOM 640 C CA . ARG A 1 89 ? -3.678 0.308 -5.472 1.00 90.38 89 ARG A CA 1
ATOM 641 C C . ARG A 1 89 ? -4.106 -0.967 -4.732 1.00 90.38 89 ARG A C 1
ATOM 643 O O . ARG A 1 89 ? -4.704 -0.829 -3.662 1.00 90.38 89 ARG A O 1
ATOM 650 N N . PRO A 1 90 ? -3.829 -2.189 -5.232 1.00 91.81 90 PRO A N 1
ATOM 651 C CA . PRO A 1 90 ? -4.239 -3.407 -4.534 1.00 91.81 90 PRO A CA 1
ATOM 652 C C . PRO A 1 90 ? -3.572 -3.560 -3.160 1.00 91.81 90 PRO A C 1
ATOM 654 O O . PRO A 1 90 ? -4.221 -4.051 -2.240 1.00 91.81 90 PRO A O 1
ATOM 657 N N . ILE A 1 91 ? -2.339 -3.071 -2.975 1.00 92.12 91 ILE A N 1
ATOM 658 C CA . ILE A 1 91 ? -1.639 -3.099 -1.676 1.00 92.12 91 ILE A CA 1
ATOM 659 C C . ILE A 1 91 ? -2.398 -2.305 -0.602 1.00 92.12 91 ILE A C 1
ATOM 661 O O . ILE A 1 91 ? -2.362 -2.678 0.567 1.00 92.12 91 ILE A O 1
ATOM 665 N N . ILE A 1 92 ? -3.106 -1.238 -0.980 1.00 91.31 92 ILE A N 1
ATOM 666 C CA . ILE A 1 92 ? -3.883 -0.411 -0.045 1.00 91.31 92 ILE A CA 1
ATOM 667 C C . ILE A 1 92 ? -5.325 -0.915 0.072 1.00 91.31 92 ILE A C 1
ATOM 669 O O . ILE A 1 92 ? -5.851 -1.048 1.176 1.00 91.31 92 ILE A O 1
ATOM 673 N N . LEU A 1 93 ? -5.981 -1.199 -1.054 1.00 93.19 93 LEU A N 1
ATOM 674 C CA . LEU A 1 93 ? -7.407 -1.527 -1.066 1.00 93.19 93 LEU A CA 1
ATOM 675 C C . LEU A 1 93 ? -7.703 -2.890 -0.437 1.00 93.19 93 LEU A C 1
ATOM 677 O O . LEU A 1 93 ? -8.673 -3.010 0.309 1.00 93.19 93 LEU A O 1
ATOM 681 N N . ILE A 1 94 ? -6.871 -3.904 -0.697 1.00 95.88 94 ILE A N 1
ATOM 682 C CA . ILE A 1 94 ? -7.125 -5.265 -0.207 1.00 95.88 94 ILE A CA 1
ATOM 683 C C . ILE A 1 94 ? -7.115 -5.311 1.332 1.00 95.88 94 ILE A C 1
ATOM 685 O O . ILE A 1 94 ? -8.100 -5.790 1.895 1.00 95.88 94 ILE A O 1
ATOM 689 N N . PRO A 1 95 ? -6.099 -4.781 2.049 1.00 95.75 95 PRO A N 1
ATOM 690 C CA . PRO A 1 95 ? -6.102 -4.790 3.513 1.00 95.75 95 PRO A CA 1
ATOM 691 C C . PRO A 1 95 ? -7.233 -3.968 4.129 1.00 95.75 95 PRO A C 1
ATOM 693 O O . PRO A 1 95 ? -7.795 -4.377 5.144 1.00 95.75 95 PRO A O 1
ATOM 696 N N . VAL A 1 96 ? -7.593 -2.831 3.524 1.00 96.25 96 VAL A N 1
ATOM 697 C CA . VAL A 1 96 ? -8.702 -1.990 4.003 1.00 96.25 96 VAL A CA 1
ATOM 698 C C . VAL A 1 96 ? -10.020 -2.755 3.923 1.00 96.25 96 VAL A C 1
ATOM 700 O O . VAL A 1 96 ? -10.740 -2.843 4.918 1.00 96.25 96 VAL A O 1
ATOM 703 N N . ILE A 1 97 ? -10.309 -3.366 2.771 1.00 97.62 97 ILE A N 1
ATOM 704 C CA . ILE A 1 97 ? -11.520 -4.170 2.573 1.00 97.62 97 ILE A CA 1
ATOM 705 C C . ILE A 1 97 ? -11.505 -5.388 3.502 1.00 97.62 97 ILE A C 1
ATOM 707 O O . ILE A 1 97 ? -12.494 -5.648 4.184 1.00 97.62 97 ILE A O 1
ATOM 711 N N . ALA A 1 98 ? -10.380 -6.101 3.591 1.00 97.88 98 ALA A N 1
ATOM 712 C CA . ALA A 1 98 ? -10.242 -7.263 4.463 1.00 97.88 98 ALA A CA 1
ATOM 713 C C . ALA A 1 98 ? -10.479 -6.908 5.939 1.00 97.88 98 ALA A C 1
ATOM 715 O O . ALA A 1 98 ? -11.180 -7.632 6.642 1.00 97.88 98 ALA A O 1
ATOM 716 N N . THR A 1 99 ? -9.953 -5.771 6.401 1.00 97.94 99 THR A N 1
ATOM 717 C CA . THR A 1 99 ? -10.1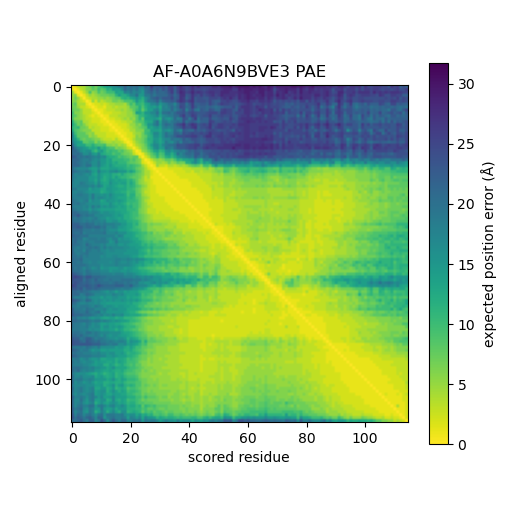44 -5.289 7.777 1.00 97.94 99 THR A CA 1
ATOM 718 C C . THR A 1 99 ? -11.597 -4.908 8.033 1.00 97.94 99 THR A C 1
ATOM 720 O O . THR A 1 99 ? -12.153 -5.286 9.064 1.00 97.94 99 THR A O 1
ATOM 723 N N . ALA A 1 100 ? -12.235 -4.200 7.099 1.00 98.19 100 ALA A N 1
ATOM 724 C CA . ALA A 1 100 ? -13.642 -3.829 7.207 1.00 98.19 100 ALA A CA 1
ATOM 725 C C . ALA A 1 100 ? -14.549 -5.066 7.292 1.00 98.19 100 ALA A C 1
ATOM 727 O O . ALA A 1 100 ? -15.387 -5.158 8.189 1.00 98.19 100 ALA A O 1
ATOM 728 N N . VAL A 1 101 ? -14.333 -6.048 6.411 1.00 98.44 101 VAL A N 1
ATOM 729 C CA . VAL A 1 101 ? -15.076 -7.317 6.412 1.00 98.44 101 VAL A CA 1
ATOM 730 C C . VAL A 1 101 ? -14.820 -8.097 7.700 1.00 98.44 101 VAL A C 1
ATOM 732 O O . VAL A 1 101 ? -15.771 -8.519 8.349 1.00 98.44 101 VAL A O 1
ATOM 735 N N . SER A 1 102 ? -13.558 -8.243 8.112 1.00 98.31 102 SER A N 1
ATOM 736 C CA . SER A 1 102 ? -13.187 -8.939 9.351 1.00 98.31 102 SER A CA 1
ATOM 737 C C . SER A 1 102 ? -13.848 -8.307 10.581 1.00 98.31 102 SER A C 1
ATOM 739 O O . SER A 1 102 ? -14.424 -9.007 11.412 1.00 98.31 102 SER A O 1
ATOM 741 N N . THR A 1 103 ? -13.850 -6.974 10.654 1.00 98.25 103 THR A N 1
ATOM 742 C CA . THR A 1 103 ? -14.468 -6.221 11.755 1.00 98.25 103 THR A CA 1
ATOM 743 C C . THR A 1 103 ? -15.981 -6.406 11.769 1.00 98.25 103 THR A C 1
ATOM 745 O O . THR A 1 103 ? -16.556 -6.639 12.828 1.00 98.25 103 THR A O 1
ATOM 748 N N . LEU A 1 104 ? -16.628 -6.344 10.601 1.00 98.44 104 LEU A N 1
ATOM 749 C CA . LEU A 1 104 ? -18.069 -6.550 10.476 1.00 98.44 104 LEU A CA 1
ATOM 750 C C . LEU A 1 104 ? -18.471 -7.963 10.909 1.00 98.44 104 LEU A C 1
ATOM 752 O O . LEU A 1 104 ? -19.384 -8.125 11.714 1.00 98.44 104 LEU A O 1
ATOM 756 N N . VAL A 1 105 ? -17.764 -8.978 10.412 1.00 98.38 105 VAL A N 1
ATOM 757 C CA . VAL A 1 105 ? -18.009 -10.379 10.772 1.00 98.38 105 VAL A CA 1
ATOM 758 C C . VAL A 1 105 ? -17.790 -10.591 12.269 1.00 98.38 105 VAL A C 1
ATOM 760 O O . VAL A 1 105 ? -18.652 -11.159 12.937 1.00 98.38 105 VAL A O 1
ATOM 763 N N . GLY A 1 106 ? -16.684 -10.087 12.819 1.00 98.12 106 GLY A N 1
ATOM 764 C CA . GLY A 1 106 ? -16.395 -10.173 14.249 1.00 98.12 106 GLY A CA 1
ATOM 765 C C . GLY A 1 106 ? -17.460 -9.494 15.113 1.00 98.12 106 GLY A C 1
ATOM 766 O O . GLY A 1 106 ? -17.884 -10.064 16.115 1.00 98.12 106 GLY A O 1
ATOM 767 N N . ALA A 1 107 ? -17.945 -8.318 14.706 1.00 97.94 107 ALA A N 1
ATOM 768 C CA . ALA A 1 107 ? -19.001 -7.599 15.413 1.00 97.94 107 ALA A CA 1
ATOM 769 C C . ALA A 1 107 ? -20.331 -8.369 15.405 1.00 97.94 107 ALA A C 1
ATOM 771 O O . ALA A 1 107 ? -20.961 -8.507 16.452 1.00 97.94 107 ALA A O 1
ATOM 772 N N . VAL A 1 108 ? -20.735 -8.911 14.250 1.00 98.31 108 VAL A N 1
ATOM 773 C CA . VAL A 1 108 ? -21.964 -9.713 14.120 1.00 98.31 108 VAL A CA 1
ATOM 774 C C . VAL A 1 108 ? -21.897 -10.958 15.001 1.00 98.31 108 VAL A C 1
ATOM 776 O O . VAL A 1 108 ? -22.828 -11.220 15.760 1.00 98.31 108 VAL A O 1
ATOM 779 N N . LEU A 1 109 ? -20.787 -11.698 14.946 1.00 98.00 109 LEU A N 1
ATOM 780 C CA . LEU A 1 109 ? -20.594 -12.891 15.772 1.00 98.00 109 LEU A CA 1
ATOM 781 C C . LEU A 1 109 ? -20.551 -12.554 17.267 1.00 98.00 109 LEU A C 1
ATOM 783 O O . LEU A 1 109 ? -21.120 -13.286 18.070 1.00 98.00 109 LEU A O 1
ATOM 787 N N . GLY A 1 110 ? -19.920 -11.439 17.643 1.00 97.81 110 GLY A N 1
ATOM 788 C CA . GLY A 1 110 ? -19.854 -10.987 19.031 1.00 97.81 110 GLY A CA 1
ATOM 789 C C . GLY A 1 110 ? -21.227 -10.648 19.611 1.00 97.81 110 GLY A C 1
ATOM 790 O O . GLY A 1 110 ? -21.537 -11.069 20.721 1.00 97.81 110 GLY A O 1
ATOM 791 N N . VAL A 1 111 ? -22.070 -9.940 18.852 1.00 98.00 111 VAL A N 1
ATOM 792 C CA . VAL A 1 111 ? -23.454 -9.651 19.265 1.00 98.00 111 VAL A CA 1
ATOM 793 C C . VAL A 1 111 ? -24.277 -10.935 19.345 1.00 98.00 111 VAL A C 1
ATOM 795 O O . VAL A 1 111 ? -24.996 -11.127 20.318 1.00 98.00 111 VAL A O 1
ATOM 798 N N . ALA A 1 112 ? -24.142 -11.829 18.362 1.00 97.25 112 ALA A N 1
ATOM 799 C CA . ALA A 1 112 ? -24.865 -13.098 18.347 1.00 97.25 112 ALA A CA 1
ATOM 800 C C . ALA A 1 112 ? -24.483 -14.024 19.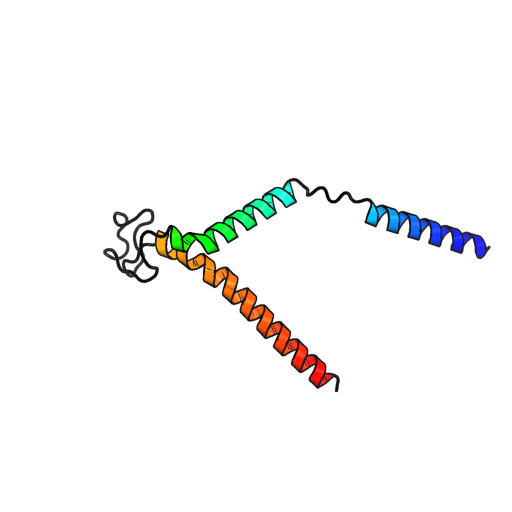513 1.00 97.25 112 ALA A C 1
ATOM 802 O O . ALA A 1 112 ? -25.338 -14.741 20.009 1.00 97.25 112 ALA A O 1
ATOM 803 N N . ALA A 1 113 ? -23.223 -14.008 19.955 1.00 96.75 113 ALA A N 1
ATOM 804 C CA . ALA A 1 113 ? -22.765 -14.792 21.102 1.00 96.75 113 ALA A CA 1
ATOM 805 C C . ALA A 1 113 ? -23.156 -14.180 22.459 1.00 96.75 113 ALA A C 1
ATOM 807 O O . ALA A 1 113 ? -23.113 -14.872 23.474 1.00 96.75 113 ALA A O 1
ATOM 808 N N . ALA A 1 114 ? -23.464 -12.881 22.489 1.00 93.56 114 ALA A N 1
ATOM 809 C CA . ALA A 1 114 ? -23.881 -12.176 23.697 1.00 93.56 114 ALA A CA 1
ATOM 810 C C . ALA A 1 114 ? -25.394 -12.272 23.964 1.00 93.56 114 ALA A C 1
ATOM 812 O O . ALA A 1 114 ? -25.808 -12.054 25.104 1.00 93.56 114 ALA A O 1
ATOM 813 N N . ALA A 1 115 ? -26.190 -12.536 22.922 1.00 74.94 115 ALA A N 1
ATOM 814 C CA . ALA A 1 115 ? -27.633 -12.767 22.996 1.00 74.94 115 ALA A CA 1
ATOM 815 C C . ALA A 1 115 ? -27.950 -14.208 23.423 1.00 74.94 115 ALA A C 1
ATOM 817 O O . ALA A 1 115 ? -28.957 -14.376 24.147 1.00 74.94 115 ALA A O 1
#